Protein AF-A0A0F9E7L8-F1 (afdb_monomer_lite)

Organism: NCBI:txid412755

Radius of gyration: 13.51 Å; chains: 1; bounding box: 32×36×34 Å

Structure (mmCIF, N/CA/C/O backbone):
data_AF-A0A0F9E7L8-F1
#
_entry.id   AF-A0A0F9E7L8-F1
#
loop_
_atom_site.group_PDB
_atom_site.id
_atom_site.type_symbol
_atom_site.label_atom_id
_atom_site.label_alt_id
_atom_site.label_comp_id
_atom_site.label_asym_id
_atom_site.label_entity_id
_atom_site.label_seq_id
_atom_site.pdbx_PDB_ins_code
_atom_site.Cartn_x
_atom_site.Cartn_y
_atom_site.Cartn_z
_atom_site.occupancy
_atom_site.B_iso_or_equiv
_atom_site.auth_seq_id
_atom_site.auth_comp_id
_atom_site.auth_asym_id
_atom_site.auth_ato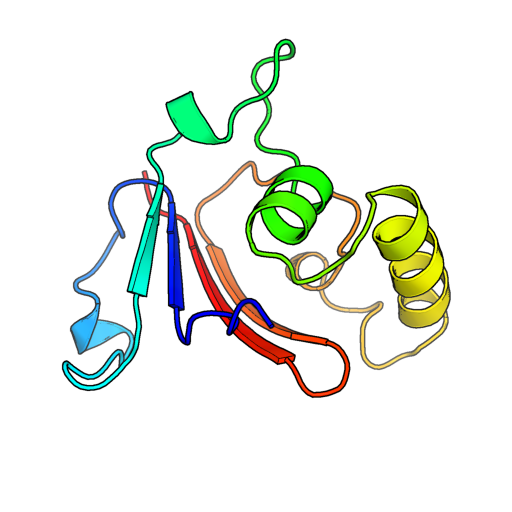m_id
_atom_site.pdbx_PDB_model_num
ATOM 1 N N . MET A 1 1 ? -16.690 -11.509 -5.354 1.00 50.12 1 MET A N 1
ATOM 2 C CA . MET A 1 1 ? -15.948 -10.697 -4.361 1.00 50.12 1 MET A CA 1
ATOM 3 C C . MET A 1 1 ? -14.517 -10.601 -4.872 1.00 50.12 1 MET A C 1
ATOM 5 O O . MET A 1 1 ? -13.983 -11.652 -5.191 1.00 50.12 1 MET A O 1
ATOM 9 N N . LYS A 1 2 ? -13.930 -9.409 -5.064 1.00 63.84 2 LYS A N 1
ATOM 10 C CA . LYS A 1 2 ? -12.524 -9.325 -5.507 1.00 63.84 2 LYS A CA 1
ATOM 11 C C . LYS A 1 2 ? -11.630 -9.856 -4.381 1.00 63.84 2 LYS A C 1
ATOM 13 O O . LYS A 1 2 ? -11.707 -9.351 -3.261 1.00 63.84 2 LYS A O 1
ATOM 18 N N . THR A 1 3 ? -10.855 -10.896 -4.664 1.00 83.19 3 THR A N 1
ATOM 19 C CA . THR A 1 3 ? -9.848 -11.423 -3.738 1.00 83.19 3 THR A CA 1
ATOM 20 C C . THR A 1 3 ? -8.661 -10.467 -3.744 1.00 83.19 3 THR A C 1
ATOM 22 O O . THR A 1 3 ? -8.204 -10.069 -4.812 1.00 83.19 3 THR A O 1
ATOM 25 N N . VAL A 1 4 ? -8.210 -10.047 -2.562 1.00 91.00 4 VAL A N 1
ATOM 26 C CA . VAL A 1 4 ? -7.003 -9.218 -2.430 1.00 91.00 4 VAL A CA 1
ATOM 27 C C . VAL A 1 4 ? -5.793 -10.121 -2.679 1.00 91.00 4 VAL A C 1
ATOM 29 O O . VAL A 1 4 ? -5.781 -11.215 -2.110 1.00 91.00 4 VAL A O 1
ATOM 32 N N . PRO A 1 5 ? -4.823 -9.711 -3.516 1.00 94.44 5 PRO A N 1
ATOM 33 C CA . PRO A 1 5 ? -3.647 -10.528 -3.796 1.00 94.44 5 PRO A CA 1
ATOM 34 C C . PRO A 1 5 ? -2.774 -10.707 -2.552 1.00 94.44 5 PRO A C 1
ATOM 36 O O . PRO A 1 5 ? -2.860 -9.913 -1.616 1.00 94.44 5 PRO A O 1
ATOM 39 N N . ASN A 1 6 ? -1.906 -11.715 -2.560 1.00 97.00 6 ASN A N 1
ATOM 40 C CA . ASN A 1 6 ? -0.893 -11.908 -1.522 1.00 97.00 6 ASN A CA 1
ATOM 41 C C . ASN A 1 6 ? 0.142 -10.778 -1.552 1.00 97.00 6 ASN A C 1
ATOM 43 O O . ASN A 1 6 ? 0.524 -10.265 -0.501 1.00 97.00 6 ASN A O 1
ATOM 47 N N . ASN A 1 7 ? 0.542 -10.358 -2.754 1.00 97.69 7 ASN A N 1
ATOM 48 C CA . ASN A 1 7 ? 1.571 -9.350 -2.968 1.00 97.69 7 ASN A CA 1
ATOM 49 C C . ASN A 1 7 ? 1.110 -8.302 -3.983 1.00 97.69 7 ASN A C 1
ATOM 51 O O . ASN A 1 7 ? 0.534 -8.612 -5.029 1.00 97.69 7 ASN A O 1
ATOM 55 N N . VAL A 1 8 ? 1.399 -7.045 -3.676 1.00 97.38 8 VAL A N 1
ATOM 56 C CA . VAL A 1 8 ? 1.204 -5.896 -4.555 1.00 97.38 8 VAL A CA 1
ATOM 57 C C . VAL A 1 8 ? 2.573 -5.306 -4.826 1.00 97.38 8 VAL A C 1
ATOM 59 O O . VAL A 1 8 ? 3.242 -4.878 -3.889 1.00 97.38 8 VAL A O 1
ATOM 62 N N . VAL A 1 9 ? 2.975 -5.280 -6.091 1.00 97.50 9 VAL A N 1
ATOM 63 C CA . VAL A 1 9 ? 4.274 -4.763 -6.524 1.00 97.50 9 VAL A CA 1
ATOM 64 C C . VAL A 1 9 ? 4.064 -3.491 -7.338 1.00 97.50 9 VAL A C 1
ATOM 66 O O . VAL A 1 9 ? 3.245 -3.487 -8.255 1.00 97.50 9 VAL A O 1
ATOM 69 N N . ILE A 1 10 ? 4.790 -2.426 -7.006 1.00 97.12 10 ILE A N 1
ATOM 70 C CA . ILE A 1 10 ? 4.819 -1.172 -7.767 1.00 97.12 10 ILE A CA 1
ATOM 71 C C . ILE A 1 10 ? 6.251 -0.928 -8.237 1.00 97.12 10 ILE A C 1
ATOM 73 O O . ILE A 1 10 ? 7.161 -0.942 -7.407 1.00 97.12 10 ILE A O 1
ATOM 77 N N . GLY A 1 11 ? 6.429 -0.695 -9.536 1.00 95.81 11 GLY A N 1
ATOM 78 C CA . GLY A 1 11 ? 7.750 -0.497 -10.137 1.00 95.81 11 GLY A CA 1
ATOM 79 C C . GLY A 1 11 ? 8.604 -1.765 -10.133 1.00 95.81 11 GLY A C 1
ATOM 80 O O . GLY A 1 11 ? 8.080 -2.885 -10.067 1.00 95.81 11 GLY A O 1
ATOM 81 N N . GLU A 1 12 ? 9.920 -1.580 -10.199 1.00 95.19 12 GLU A N 1
ATOM 82 C CA . GLU A 1 12 ? 10.910 -2.656 -10.221 1.00 95.19 12 GLU A CA 1
ATOM 83 C C . GLU A 1 12 ? 11.518 -2.877 -8.828 1.00 95.19 12 GLU A C 1
ATOM 85 O O . GLU A 1 12 ? 12.254 -2.023 -8.324 1.00 95.19 12 GLU A O 1
ATOM 90 N N . PRO A 1 13 ? 11.228 -4.011 -8.159 1.00 94.38 13 PRO A N 1
ATOM 91 C CA . PRO A 1 13 ? 11.793 -4.312 -6.850 1.00 94.38 13 PRO A CA 1
ATOM 92 C C . PRO A 1 13 ? 13.325 -4.269 -6.849 1.00 94.38 13 PRO A C 1
ATOM 94 O O . PRO A 1 13 ? 13.975 -4.816 -7.736 1.00 94.38 13 P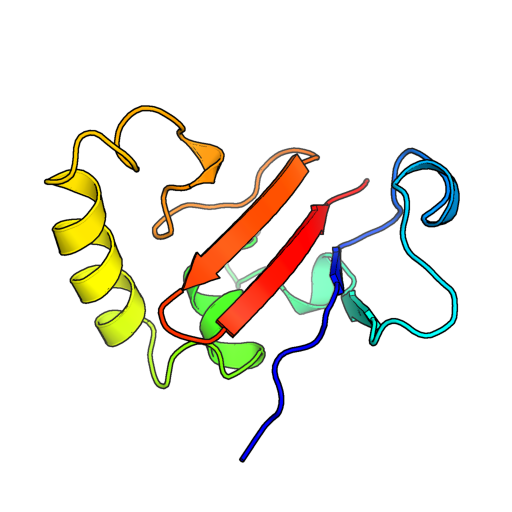RO A O 1
ATOM 97 N N . LEU A 1 14 ? 13.903 -3.713 -5.783 1.00 92.50 14 LEU A N 1
ATOM 98 C CA . LEU A 1 14 ? 15.361 -3.607 -5.609 1.00 92.50 14 LEU A CA 1
ATOM 99 C C . LEU A 1 14 ? 16.080 -4.967 -5.518 1.00 92.50 14 LEU A C 1
ATOM 101 O O . LEU A 1 14 ? 17.298 -5.047 -5.666 1.00 92.50 14 LEU A O 1
ATOM 105 N N . VAL A 1 15 ? 15.336 -6.033 -5.223 1.00 93.88 15 VAL A N 1
ATOM 106 C CA . VAL A 1 15 ? 15.808 -7.419 -5.129 1.00 93.88 15 VAL A CA 1
ATOM 107 C C . VAL A 1 15 ? 14.766 -8.351 -5.747 1.00 93.88 15 VAL A C 1
ATOM 109 O O . VAL A 1 15 ? 13.611 -7.964 -5.926 1.00 93.88 15 VAL A O 1
ATOM 112 N N . SER A 1 16 ? 15.138 -9.598 -6.047 1.00 95.06 16 SER A N 1
ATOM 113 C CA . SER A 1 16 ? 14.167 -10.575 -6.549 1.00 95.06 16 SER A CA 1
ATOM 114 C C . SER A 1 16 ? 13.039 -10.814 -5.537 1.00 95.06 16 SER A C 1
ATOM 116 O O . SER A 1 16 ? 13.239 -10.764 -4.323 1.00 95.06 16 SER A O 1
ATOM 118 N N . LEU A 1 17 ? 11.837 -11.110 -6.038 1.00 95.00 17 LEU A N 1
ATOM 119 C CA . LEU A 1 17 ? 10.693 -11.427 -5.180 1.00 95.00 17 LEU A CA 1
ATOM 120 C C . LEU A 1 17 ? 10.951 -12.678 -4.323 1.00 95.00 17 LEU A C 1
ATOM 122 O O . LEU A 1 17 ? 10.591 -12.698 -3.150 1.00 95.00 17 LEU A O 1
ATOM 126 N N . GLU A 1 18 ? 11.659 -13.669 -4.866 1.00 95.44 18 GLU A N 1
ATOM 127 C CA . GLU A 1 18 ? 12.102 -14.855 -4.122 1.00 95.44 18 GLU A CA 1
ATOM 128 C C . GLU A 1 18 ? 12.995 -14.483 -2.926 1.00 95.44 18 GLU A C 1
ATOM 130 O O . GLU A 1 18 ? 12.812 -15.007 -1.830 1.00 95.44 18 GLU A O 1
ATOM 135 N N . ALA A 1 19 ? 13.909 -13.516 -3.088 1.00 95.00 19 ALA A N 1
ATOM 136 C CA . ALA A 1 19 ? 14.750 -13.033 -1.990 1.00 95.00 19 ALA A CA 1
ATOM 137 C C . ALA A 1 19 ? 13.947 -12.295 -0.901 1.00 95.00 19 ALA A C 1
ATOM 139 O O . ALA A 1 19 ? 14.384 -12.233 0.248 1.00 95.00 19 ALA A O 1
ATOM 140 N N . LEU A 1 20 ? 12.767 -11.766 -1.242 1.00 93.12 20 LEU A N 1
ATOM 141 C CA . LEU A 1 20 ? 11.796 -11.216 -0.287 1.00 93.12 20 LEU A CA 1
ATOM 142 C C . LEU A 1 20 ? 10.903 -12.296 0.346 1.00 93.12 20 LEU A C 1
ATOM 144 O O . LEU A 1 20 ? 10.058 -11.971 1.179 1.00 93.12 20 LEU A O 1
ATOM 148 N N . GLY A 1 21 ? 11.088 -13.566 -0.026 1.00 94.25 21 GLY A N 1
ATOM 149 C CA . GLY A 1 21 ? 10.298 -14.696 0.455 1.00 94.25 21 GLY A CA 1
ATOM 150 C C . GLY A 1 21 ? 8.947 -14.857 -0.241 1.00 94.25 21 GLY A C 1
ATOM 151 O O . GLY A 1 21 ? 8.080 -15.535 0.300 1.00 94.25 21 GLY A O 1
ATOM 152 N N . VAL A 1 22 ? 8.748 -14.232 -1.405 1.00 95.19 22 VAL A N 1
ATOM 153 C CA . VAL A 1 22 ? 7.539 -14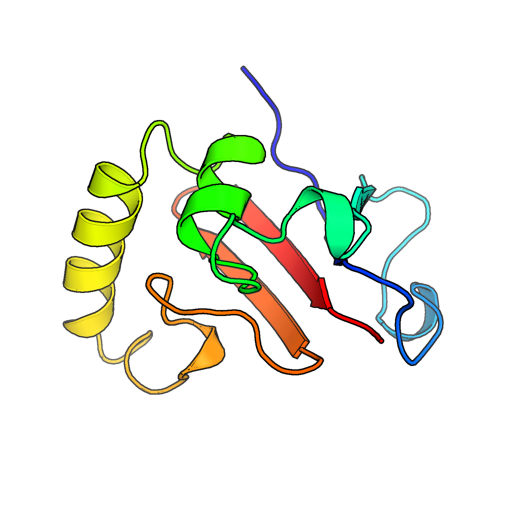.421 -2.217 1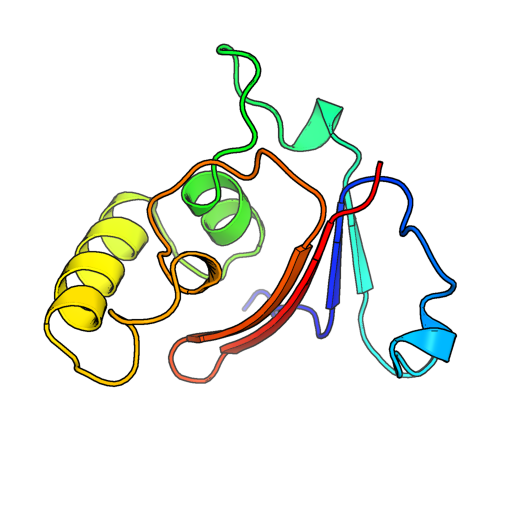.00 95.19 22 VAL A CA 1
ATOM 154 C C . VAL A 1 22 ? 7.641 -15.750 -2.955 1.00 95.19 22 VAL A C 1
ATOM 156 O O . VAL A 1 22 ? 8.564 -15.960 -3.743 1.00 95.19 22 VAL A O 1
ATOM 159 N N . GLU A 1 23 ? 6.677 -16.634 -2.719 1.00 94.88 23 GLU A N 1
ATOM 160 C CA . GLU A 1 23 ? 6.624 -17.943 -3.370 1.00 94.88 23 GLU A CA 1
ATOM 161 C C . GLU A 1 23 ? 5.900 -17.875 -4.721 1.00 94.88 23 GLU A C 1
ATOM 163 O O . GLU A 1 23 ? 4.996 -17.065 -4.927 1.00 94.88 23 GLU A O 1
ATOM 168 N N . GLU A 1 24 ? 6.221 -18.795 -5.634 1.00 91.12 24 GLU A N 1
ATOM 169 C CA . GLU A 1 24 ? 5.557 -18.893 -6.946 1.00 91.12 24 GLU A CA 1
ATOM 170 C C . GLU A 1 24 ? 4.046 -19.159 -6.849 1.00 91.12 24 GLU A C 1
ATOM 172 O O . GLU A 1 24 ? 3.291 -18.848 -7.771 1.00 91.12 24 GLU A O 1
ATOM 177 N N . SER A 1 25 ? 3.595 -19.739 -5.732 1.00 94.88 25 SER A N 1
ATOM 178 C CA . SER A 1 25 ? 2.181 -20.026 -5.476 1.00 94.88 25 SER A CA 1
ATOM 179 C C . SER A 1 25 ? 1.372 -18.783 -5.079 1.00 94.88 25 SER A C 1
ATOM 181 O O . SER A 1 25 ? 0.136 -18.813 -5.099 1.00 94.88 25 SER A O 1
ATOM 183 N N . GLU A 1 26 ? 2.042 -17.686 -4.716 1.00 95.50 26 GLU A N 1
ATOM 184 C CA . GLU A 1 26 ? 1.395 -16.482 -4.222 1.00 95.50 26 GLU A CA 1
ATOM 185 C C . GLU A 1 26 ? 0.829 -15.624 -5.355 1.00 95.50 26 GLU A C 1
ATOM 187 O O . GLU A 1 26 ? 1.444 -15.395 -6.395 1.00 95.50 26 GLU A O 1
ATOM 192 N N . THR A 1 27 ? -0.365 -15.076 -5.134 1.00 96.12 27 THR A N 1
ATOM 193 C CA . THR A 1 27 ? -0.975 -14.164 -6.104 1.00 96.12 27 THR A CA 1
ATOM 194 C C . THR A 1 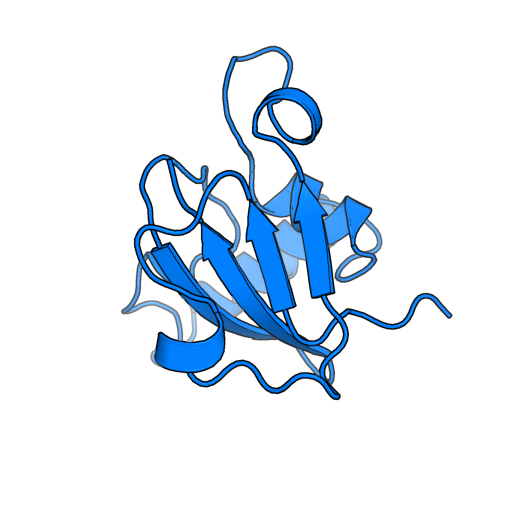27 ? -0.295 -12.797 -6.062 1.00 96.12 27 THR A C 1
ATOM 196 O O . THR A 1 27 ? -0.244 -12.145 -5.016 1.00 96.12 27 THR A O 1
ATOM 199 N N . ILE A 1 28 ? 0.200 -12.345 -7.215 1.00 96.31 28 ILE A N 1
ATOM 200 C CA . ILE A 1 28 ? 0.899 -11.066 -7.367 1.00 96.31 28 ILE A CA 1
ATOM 201 C C . ILE A 1 28 ? 0.109 -10.176 -8.324 1.00 96.31 28 ILE A C 1
ATOM 203 O O . ILE A 1 28 ? -0.256 -10.595 -9.421 1.00 96.31 28 ILE A O 1
ATOM 207 N N . VAL A 1 29 ? -0.116 -8.926 -7.926 1.00 96.31 29 VAL A N 1
ATOM 208 C CA . VAL A 1 29 ? -0.555 -7.861 -8.836 1.00 96.31 29 VAL A CA 1
ATOM 209 C C . VAL A 1 29 ? 0.580 -6.859 -8.982 1.00 96.31 29 VAL A C 1
ATOM 211 O O . VAL A 1 29 ? 1.173 -6.452 -7.984 1.00 96.31 29 VAL A O 1
ATOM 214 N N . ARG A 1 30 ? 0.875 -6.473 -10.225 1.00 96.62 30 ARG A N 1
ATOM 215 C CA . ARG A 1 30 ? 1.912 -5.497 -10.566 1.00 96.62 30 ARG A CA 1
ATOM 216 C C . ARG A 1 30 ? 1.276 -4.218 -11.091 1.00 96.62 30 ARG A C 1
ATOM 218 O O . ARG A 1 30 ? 0.292 -4.295 -11.821 1.00 96.62 30 ARG A O 1
ATOM 225 N N . PHE A 1 31 ? 1.866 -3.091 -10.723 1.00 95.94 31 PHE A N 1
ATOM 226 C CA . PHE A 1 31 ? 1.560 -1.775 -11.262 1.00 95.94 31 PHE A CA 1
ATOM 227 C C . PHE A 1 31 ? 2.855 -1.075 -11.669 1.00 95.94 31 PHE A C 1
ATOM 229 O O . PHE A 1 31 ? 3.857 -1.161 -10.956 1.00 95.94 31 PHE A O 1
ATOM 236 N N . SER A 1 32 ? 2.835 -0.340 -12.775 1.00 95.19 32 SER A N 1
ATOM 237 C CA . SER A 1 32 ? 3.827 0.707 -13.014 1.00 95.19 32 SER A CA 1
ATOM 238 C C . SER A 1 32 ? 3.508 1.934 -12.155 1.00 95.19 32 SER A C 1
ATOM 240 O O . SER A 1 32 ? 2.373 2.111 -11.704 1.00 95.19 32 SER A O 1
ATOM 242 N N . PHE A 1 33 ? 4.490 2.813 -11.940 1.00 94.00 33 PHE A N 1
ATOM 243 C CA . PHE A 1 33 ? 4.233 4.095 -11.280 1.00 94.00 33 PHE A CA 1
ATOM 244 C C . PHE A 1 33 ? 3.204 4.934 -12.048 1.00 94.00 33 PHE A C 1
ATOM 246 O O . PHE A 1 33 ? 2.333 5.530 -11.417 1.00 94.00 33 PHE A O 1
ATOM 253 N N . ASP A 1 34 ? 3.225 4.916 -13.381 1.00 92.88 34 ASP A N 1
ATOM 254 C CA . ASP A 1 34 ? 2.276 5.662 -14.217 1.00 92.88 34 ASP A CA 1
ATOM 255 C C . ASP A 1 34 ? 0.818 5.226 -13.993 1.00 92.88 34 ASP A C 1
ATOM 257 O O . ASP A 1 34 ? -0.087 6.057 -14.016 1.00 92.88 34 ASP A O 1
ATOM 261 N N . GLU A 1 35 ? 0.569 3.939 -13.721 1.00 92.81 35 GLU A N 1
ATOM 262 C CA . GLU A 1 35 ? -0.785 3.410 -13.495 1.00 92.81 35 GLU A CA 1
ATOM 263 C C . GLU A 1 35 ? -1.407 3.859 -12.165 1.00 92.81 35 GLU A C 1
ATOM 265 O O . GLU A 1 35 ? -2.634 3.877 -12.020 1.00 92.81 35 GLU A O 1
ATOM 270 N N . VAL A 1 36 ? -0.577 4.173 -11.168 1.00 93.62 36 VAL A N 1
ATOM 271 C CA . VAL A 1 36 ? -1.023 4.459 -9.791 1.00 93.62 36 VAL A CA 1
ATOM 272 C C . VAL A 1 36 ? -0.749 5.892 -9.348 1.00 93.62 36 VAL A C 1
ATOM 274 O O . VAL A 1 36 ? -1.216 6.310 -8.282 1.00 93.62 36 VAL A O 1
ATOM 277 N N . THR A 1 37 ? -0.022 6.649 -10.162 1.00 93.81 37 THR A N 1
ATOM 278 C CA . THR A 1 37 ? 0.237 8.069 -9.958 1.00 93.81 37 THR A CA 1
ATOM 279 C C . THR A 1 37 ? -1.013 8.878 -10.290 1.00 93.81 37 THR A C 1
ATOM 281 O O . THR A 1 37 ? -1.656 8.685 -11.317 1.00 93.81 37 THR A O 1
ATOM 284 N N . ASN A 1 38 ? -1.404 9.773 -9.386 1.00 88.50 38 ASN A N 1
ATOM 285 C CA . ASN A 1 38 ? -2.520 10.688 -9.610 1.00 88.50 38 ASN A CA 1
ATOM 286 C C . ASN A 1 38 ? -2.093 11.913 -10.442 1.00 88.50 38 ASN A C 1
ATOM 288 O O . ASN A 1 38 ? -0.907 12.143 -10.661 1.00 88.50 38 ASN A O 1
ATOM 292 N N . ASP A 1 39 ? -3.052 12.766 -10.813 1.00 87.75 39 ASP A N 1
ATOM 293 C CA . ASP A 1 39 ? -2.802 13.998 -11.588 1.00 87.75 39 ASP A CA 1
ATOM 294 C C . ASP A 1 39 ? -1.809 14.977 -10.926 1.00 87.75 39 ASP A C 1
ATOM 296 O O . ASP A 1 39 ? -1.326 15.911 -11.560 1.00 87.75 39 ASP A O 1
ATOM 300 N N . GLN A 1 40 ? -1.511 14.791 -9.637 1.00 86.62 40 GLN A N 1
ATOM 301 C CA . GLN A 1 40 ? -0.553 15.595 -8.877 1.00 86.62 40 GLN A CA 1
ATOM 302 C C . GLN A 1 40 ? 0.853 14.975 -8.854 1.00 86.62 40 GLN A C 1
ATOM 304 O O . GLN A 1 40 ? 1.706 15.463 -8.115 1.00 86.62 40 GLN A O 1
ATOM 309 N N . GLY A 1 41 ? 1.095 13.894 -9.600 1.00 89.69 41 GLY A N 1
ATOM 310 C CA . GLY A 1 41 ? 2.388 13.214 -9.641 1.00 89.69 41 GLY A CA 1
ATOM 311 C C . GLY A 1 41 ? 2.682 12.354 -8.408 1.00 89.69 41 GLY A C 1
ATOM 312 O O . GLY A 1 41 ? 3.836 12.025 -8.167 1.00 89.69 41 GLY A O 1
ATOM 313 N N . ASN A 1 42 ? 1.667 12.000 -7.608 1.00 93.19 42 ASN A N 1
ATOM 314 C CA . ASN A 1 42 ? 1.850 11.229 -6.377 1.00 93.19 42 ASN A CA 1
ATOM 315 C C . ASN A 1 42 ? 1.149 9.869 -6.425 1.00 93.19 42 ASN A C 1
ATOM 317 O O . ASN A 1 42 ? -0.010 9.765 -6.838 1.00 93.19 42 ASN A O 1
ATOM 321 N N . VAL A 1 43 ? 1.790 8.844 -5.859 1.00 95.12 43 VAL A N 1
ATOM 322 C CA . VAL A 1 43 ? 1.145 7.554 -5.590 1.00 95.12 43 VAL A CA 1
ATOM 323 C C . VAL A 1 43 ? 0.424 7.618 -4.248 1.00 95.12 43 VAL A C 1
ATOM 325 O O . VAL A 1 43 ? 1.013 7.442 -3.181 1.00 95.12 43 VAL A O 1
ATOM 328 N N . PHE A 1 44 ? -0.879 7.888 -4.281 1.00 96.25 44 PHE A N 1
ATOM 329 C CA . PHE A 1 44 ? -1.678 8.006 -3.063 1.00 96.25 44 PHE A CA 1
ATOM 330 C C . PHE A 1 44 ? -2.221 6.641 -2.610 1.00 96.25 44 PHE A C 1
ATOM 332 O O . PHE A 1 44 ? -3.111 6.071 -3.248 1.00 96.25 44 PHE A O 1
ATOM 339 N N . LEU A 1 45 ? -1.741 6.131 -1.468 1.00 96.75 45 LEU A N 1
ATOM 340 C CA . LEU A 1 45 ? -2.052 4.779 -0.981 1.00 96.75 45 LEU A CA 1
ATOM 341 C C . LEU A 1 45 ? -3.569 4.488 -0.883 1.00 96.75 45 LEU A C 1
ATOM 343 O O . LEU A 1 45 ? -3.997 3.423 -1.331 1.00 96.75 45 LEU A O 1
ATOM 347 N N . PRO A 1 46 ? -4.440 5.395 -0.391 1.00 96.75 46 PRO A N 1
ATOM 348 C CA . PRO A 1 46 ? -5.885 5.163 -0.388 1.00 96.75 46 PRO A CA 1
ATOM 349 C C . PRO A 1 46 ? -6.505 4.886 -1.760 1.00 96.75 46 PRO A C 1
ATOM 351 O O . PRO A 1 46 ? -7.475 4.126 -1.828 1.00 96.75 46 PRO A O 1
ATOM 354 N N . HIS A 1 47 ? -5.983 5.478 -2.841 1.00 94.94 47 HIS A N 1
ATOM 355 C CA . HIS A 1 47 ? -6.452 5.175 -4.195 1.00 94.94 47 HIS A CA 1
ATOM 356 C C . HIS A 1 47 ? -6.066 3.757 -4.594 1.00 94.94 47 HIS A C 1
ATOM 358 O O . HIS A 1 47 ? -6.944 2.996 -4.995 1.00 94.94 47 HIS A O 1
ATOM 364 N N . LEU A 1 48 ? -4.812 3.363 -4.374 1.00 95.00 48 LEU A N 1
ATOM 365 C CA . LEU A 1 48 ? -4.352 1.998 -4.623 1.00 95.00 48 LEU A CA 1
ATOM 366 C C . LEU A 1 48 ? -5.189 0.964 -3.851 1.00 95.00 48 LEU A C 1
ATOM 368 O O . LEU A 1 48 ? -5.700 0.007 -4.431 1.00 95.00 48 LEU A O 1
ATOM 372 N N . LEU A 1 49 ? -5.411 1.184 -2.551 1.00 95.44 49 LEU A N 1
ATOM 373 C CA . LEU A 1 49 ? -6.198 0.276 -1.710 1.00 95.44 49 LEU A CA 1
ATOM 374 C C . LEU A 1 49 ? -7.663 0.173 -2.163 1.00 95.44 49 LEU A C 1
ATOM 376 O O . LEU A 1 49 ? -8.268 -0.898 -2.068 1.00 95.44 49 LEU A O 1
ATOM 380 N N . LYS A 1 50 ? -8.244 1.259 -2.683 1.00 94.50 50 LYS A N 1
ATOM 381 C CA . LYS A 1 50 ? -9.567 1.227 -3.320 1.00 94.50 50 LYS A CA 1
ATOM 382 C C . LYS A 1 50 ? -9.533 0.403 -4.613 1.00 94.50 50 LYS A C 1
ATOM 384 O O . LYS A 1 50 ? -10.386 -0.462 -4.798 1.00 94.50 50 LYS A O 1
ATOM 389 N N . THR A 1 51 ? -8.551 0.636 -5.484 1.00 91.75 51 THR A N 1
ATOM 390 C CA . THR A 1 51 ? -8.382 -0.068 -6.769 1.00 91.75 51 THR A CA 1
ATOM 391 C C . THR A 1 51 ? -8.241 -1.582 -6.579 1.00 91.75 51 THR A C 1
ATOM 393 O O . THR A 1 51 ? -8.895 -2.363 -7.274 1.00 91.75 51 THR A O 1
ATOM 396 N N . LEU A 1 52 ? -7.489 -1.996 -5.556 1.00 92.19 52 LEU A N 1
ATOM 397 C CA . LEU A 1 52 ? -7.318 -3.390 -5.132 1.00 92.19 52 LEU A CA 1
ATOM 398 C C . LEU A 1 52 ? -8.574 -4.015 -4.495 1.00 92.19 52 LEU A C 1
ATOM 400 O O . LEU A 1 52 ? -8.603 -5.213 -4.219 1.00 92.19 52 LEU A O 1
ATOM 404 N N . GLY A 1 53 ? -9.615 -3.226 -4.209 1.00 92.38 53 GLY A N 1
ATOM 405 C CA . GLY A 1 53 ? -10.807 -3.693 -3.495 1.00 92.38 53 GLY A CA 1
ATOM 406 C C . GLY A 1 53 ? -10.575 -3.939 -1.998 1.00 92.38 53 GLY A C 1
ATOM 407 O O . GLY A 1 53 ? -11.372 -4.614 -1.333 1.00 92.38 53 GLY A O 1
ATOM 408 N N . VAL A 1 54 ? -9.497 -3.393 -1.423 1.00 95.00 54 VAL A N 1
ATOM 409 C CA . VAL A 1 54 ? -9.266 -3.419 0.029 1.00 95.00 54 VAL A CA 1
ATOM 410 C C . VAL A 1 54 ? -10.307 -2.556 0.742 1.00 95.00 54 VAL A C 1
ATOM 412 O O . VAL A 1 54 ? -10.842 -2.984 1.766 1.00 95.00 54 VAL A O 1
ATOM 415 N N . PHE A 1 55 ? -10.672 -1.419 0.152 1.00 95.56 55 PHE A N 1
ATOM 416 C CA . PHE A 1 55 ? -11.762 -0.555 0.605 1.00 95.56 55 PHE A CA 1
ATOM 417 C C . PHE A 1 55 ? -12.735 -0.255 -0.535 1.00 95.56 55 PHE A C 1
ATOM 419 O O . PHE A 1 55 ? -12.342 -0.227 -1.698 1.00 95.56 55 PHE A O 1
ATOM 426 N N . ASN A 1 56 ? -13.996 0.021 -0.204 1.00 93.94 56 ASN A N 1
ATOM 427 C CA . ASN A 1 56 ? -14.995 0.440 -1.190 1.00 93.94 56 ASN A CA 1
ATOM 428 C C . ASN A 1 56 ? -14.809 1.911 -1.595 1.00 93.94 56 ASN A C 1
ATOM 430 O O . ASN A 1 56 ? -15.199 2.325 -2.686 1.00 93.94 56 ASN A O 1
ATOM 434 N N . SER A 1 57 ? -14.213 2.723 -0.716 1.00 96.12 57 SER A N 1
ATOM 435 C CA . SER A 1 57 ? -13.921 4.135 -0.972 1.00 96.12 57 SER A CA 1
ATOM 436 C C . SER A 1 57 ? -12.700 4.627 -0.194 1.00 96.12 57 SER A C 1
ATOM 438 O O . SER A 1 57 ? -12.288 4.035 0.804 1.00 96.12 57 SER A O 1
ATOM 440 N N . THR A 1 58 ? -12.153 5.770 -0.606 1.00 96.50 58 THR A N 1
ATOM 441 C CA . THR A 1 58 ? -11.107 6.476 0.148 1.00 96.50 58 THR A CA 1
ATOM 442 C C . THR A 1 58 ? -11.613 6.980 1.498 1.00 96.50 58 THR A C 1
ATOM 444 O O . THR A 1 58 ? -10.876 6.931 2.476 1.00 96.50 58 THR A O 1
ATOM 447 N N . ASN A 1 59 ? -12.880 7.389 1.599 1.00 97.25 59 ASN A N 1
ATOM 448 C CA . ASN A 1 59 ? -13.487 7.804 2.869 1.00 97.25 59 ASN A CA 1
ATOM 449 C C . ASN A 1 59 ? -13.504 6.663 3.895 1.00 97.25 59 ASN A C 1
ATOM 451 O O . ASN A 1 59 ? -13.238 6.881 5.077 1.00 97.25 59 ASN A O 1
ATOM 455 N N . GLU A 1 60 ? -13.761 5.433 3.444 1.00 96.44 60 GLU A N 1
ATOM 456 C CA . GLU A 1 60 ? -13.654 4.249 4.297 1.00 96.44 60 GLU A CA 1
ATOM 457 C C . GLU A 1 60 ? -12.213 4.047 4.791 1.00 96.44 60 GLU A C 1
ATOM 459 O O . GLU A 1 60 ? -12.003 3.844 5.988 1.00 96.44 60 GLU A O 1
ATOM 464 N N . CYS A 1 61 ? -11.225 4.186 3.898 1.00 97.06 61 CYS A N 1
ATOM 465 C CA . CYS A 1 61 ? -9.804 4.136 4.251 1.00 97.06 61 CYS A CA 1
ATOM 466 C C . CYS A 1 61 ? -9.442 5.190 5.313 1.00 97.06 61 CYS A C 1
ATOM 468 O O . CYS A 1 61 ? -8.839 4.847 6.331 1.00 97.06 61 CYS A O 1
ATOM 470 N N . ARG A 1 62 ? -9.877 6.450 5.136 1.00 97.50 62 ARG A N 1
ATOM 471 C CA . ARG A 1 62 ? -9.655 7.543 6.102 1.00 97.50 62 ARG A CA 1
ATOM 472 C C . ARG A 1 62 ? -10.185 7.184 7.486 1.00 97.50 62 ARG A C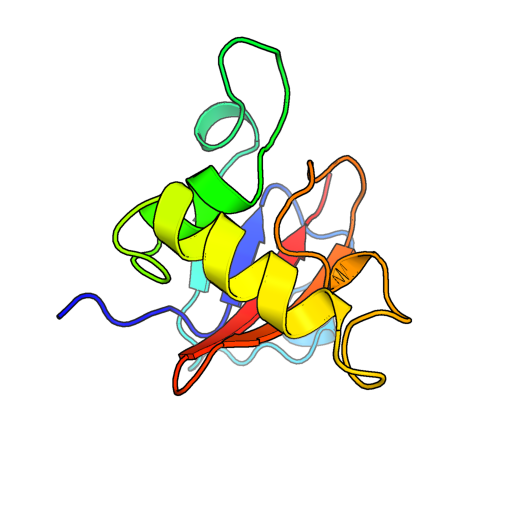 1
ATOM 474 O O . ARG A 1 62 ? -9.434 7.228 8.457 1.00 97.50 62 ARG A O 1
ATOM 481 N N . ARG A 1 63 ? -11.453 6.766 7.568 1.00 96.56 63 ARG A N 1
ATOM 482 C CA . ARG A 1 63 ? -12.104 6.403 8.836 1.00 96.56 63 ARG A CA 1
ATOM 483 C C . ARG A 1 63 ? -11.354 5.278 9.553 1.00 96.56 63 ARG A C 1
ATOM 485 O O . ARG A 1 63 ? -11.161 5.332 10.766 1.00 96.56 63 ARG A O 1
ATOM 492 N N . ILE A 1 64 ? -10.929 4.249 8.818 1.00 95.69 64 ILE A N 1
ATOM 493 C CA . ILE A 1 64 ? -10.149 3.141 9.387 1.00 95.69 64 ILE A CA 1
ATOM 494 C C . ILE A 1 64 ? -8.758 3.611 9.825 1.00 95.69 64 ILE A C 1
ATOM 496 O O . ILE A 1 64 ? -8.283 3.186 10.878 1.00 95.69 64 ILE A O 1
ATOM 500 N N . ASN A 1 65 ? -8.114 4.504 9.071 1.00 96.31 65 ASN A N 1
ATOM 501 C CA . ASN A 1 65 ? -6.829 5.075 9.460 1.00 96.31 65 ASN A CA 1
ATOM 502 C C . ASN A 1 65 ? -6.926 5.853 10.776 1.00 96.31 65 ASN A C 1
ATOM 504 O O . ASN A 1 65 ? -6.148 5.606 11.688 1.00 96.31 65 ASN A O 1
ATOM 508 N N . GLU A 1 66 ? -7.919 6.730 10.922 1.00 95.12 66 GLU A N 1
ATOM 509 C CA . GLU A 1 66 ? -8.148 7.495 12.157 1.00 95.12 66 GLU A CA 1
ATOM 510 C C . GLU A 1 66 ? -8.348 6.584 13.375 1.00 95.12 66 GLU A C 1
ATOM 512 O O . GLU A 1 66 ? -7.849 6.864 14.465 1.00 95.12 66 GLU A O 1
ATOM 517 N N . GLN A 1 67 ? -9.040 5.455 13.195 1.00 92.69 67 GLN A N 1
ATOM 518 C CA . GLN A 1 67 ? -9.175 4.437 14.239 1.00 92.69 67 GLN A CA 1
ATOM 519 C C . GLN A 1 67 ? -7.830 3.771 14.566 1.00 92.69 67 GLN A C 1
ATOM 521 O O . GLN A 1 67 ? -7.519 3.569 15.739 1.00 92.69 67 GLN A O 1
ATOM 526 N N . ARG A 1 68 ? -7.010 3.462 13.553 1.00 92.50 68 ARG A N 1
ATOM 527 C CA . ARG A 1 68 ? -5.666 2.885 13.734 1.00 92.50 68 ARG A CA 1
ATOM 528 C C . ARG A 1 68 ? -4.714 3.826 14.453 1.00 92.50 68 ARG A C 1
ATOM 530 O O . ARG A 1 68 ? -3.987 3.363 15.323 1.00 92.50 68 ARG A O 1
ATOM 537 N N . GLN A 1 69 ? -4.746 5.121 14.150 1.00 91.94 69 GLN A N 1
ATOM 538 C CA . GLN A 1 69 ? -3.856 6.106 14.774 1.00 91.94 69 GLN A CA 1
ATOM 539 C C . GLN A 1 69 ? -4.107 6.272 16.283 1.00 91.94 69 GLN A C 1
ATOM 541 O O . GLN A 1 69 ? -3.208 6.653 17.029 1.00 91.94 69 GLN A O 1
ATOM 546 N N . LYS A 1 70 ? -5.300 5.905 16.768 1.00 92.69 70 LYS A N 1
ATOM 547 C CA . LYS A 1 70 ? -5.607 5.837 18.209 1.00 92.69 70 LYS A CA 1
ATOM 548 C C . LYS A 1 70 ? -5.036 4.588 18.893 1.00 92.69 70 LYS A C 1
ATOM 550 O O . LYS A 1 70 ? -5.042 4.506 20.116 1.00 92.69 70 LYS A O 1
ATOM 555 N N . SER A 1 71 ? -4.566 3.602 18.128 1.00 89.31 71 SER A N 1
ATOM 556 C CA . SER A 1 71 ? -3.998 2.356 18.641 1.00 89.31 71 SER A CA 1
ATOM 557 C C . SER A 1 71 ? -2.474 2.426 18.691 1.00 89.31 71 SER A C 1
ATOM 559 O O . SER A 1 71 ? -1.817 2.677 17.681 1.00 89.31 71 SER A O 1
ATOM 561 N N . SER A 1 72 ? -1.905 2.070 19.845 1.00 88.12 72 SER A N 1
ATOM 562 C CA . SER A 1 72 ? -0.453 1.963 20.062 1.00 88.12 72 SER A CA 1
ATOM 563 C C . SER A 1 72 ? 0.253 0.952 19.149 1.00 88.12 72 SER A C 1
ATOM 565 O O . SER A 1 72 ? 1.481 0.950 19.066 1.00 88.12 72 SER A O 1
ATOM 567 N N . LYS A 1 73 ? -0.512 0.077 18.482 1.00 85.00 73 LYS A N 1
ATOM 568 C CA . LYS A 1 73 ? -0.001 -0.926 17.546 1.00 85.00 73 LYS A CA 1
ATOM 569 C C . LYS A 1 73 ? 0.350 -0.343 16.177 1.00 85.00 73 LYS A C 1
ATOM 571 O O . LYS A 1 73 ? 1.251 -0.857 15.528 1.00 85.00 73 LYS A O 1
ATOM 576 N N . PHE A 1 74 ? -0.376 0.676 15.723 1.00 85.06 74 PHE A N 1
ATOM 577 C CA . PHE A 1 74 ? -0.272 1.176 14.346 1.00 85.06 74 PHE A CA 1
ATOM 578 C C . PHE A 1 74 ? 0.283 2.596 14.258 1.00 85.06 74 PHE A C 1
ATOM 580 O O . PHE A 1 74 ? 0.747 2.994 13.200 1.00 85.06 74 PHE A O 1
ATOM 587 N N . ASN A 1 75 ? 0.251 3.357 15.351 1.00 84.56 75 ASN A N 1
ATOM 588 C CA . ASN A 1 75 ? 0.669 4.758 15.355 1.00 84.56 75 ASN A CA 1
ATOM 589 C C . ASN A 1 75 ? 2.188 4.975 15.480 1.00 84.56 75 ASN A C 1
ATOM 591 O O . ASN A 1 75 ? 2.637 6.116 15.479 1.00 84.56 75 ASN A O 1
ATOM 595 N N . LYS A 1 76 ? 2.975 3.899 15.613 1.00 87.62 76 LYS A N 1
ATOM 596 C CA . LYS A 1 76 ? 4.438 3.968 15.763 1.00 87.62 76 LYS A CA 1
ATOM 597 C C . LYS A 1 76 ? 5.195 3.842 14.446 1.00 87.62 76 LYS A C 1
ATOM 599 O O . LYS A 1 76 ? 6.298 4.362 14.347 1.00 87.62 76 LYS A O 1
ATOM 604 N N . ASP A 1 77 ? 4.623 3.138 13.472 1.00 87.50 77 ASP A N 1
ATOM 605 C CA . ASP A 1 77 ? 5.246 2.903 12.172 1.00 87.50 77 ASP A CA 1
ATOM 606 C C . ASP A 1 77 ? 4.555 3.765 11.100 1.00 87.50 77 ASP A C 1
ATOM 608 O O . ASP A 1 77 ? 3.384 3.519 10.781 1.00 87.50 77 ASP A O 1
ATOM 612 N N . PRO A 1 78 ? 5.250 4.767 10.528 1.00 86.81 78 PRO A N 1
ATOM 613 C CA . PRO A 1 78 ? 4.715 5.602 9.458 1.00 86.81 78 PRO A CA 1
ATOM 614 C C . PRO A 1 78 ? 4.260 4.812 8.227 1.00 86.81 78 PRO A C 1
ATOM 616 O O . PRO A 1 78 ? 3.303 5.223 7.571 1.00 86.81 78 PRO A O 1
ATOM 619 N N . ASN A 1 79 ? 4.877 3.664 7.926 1.00 88.50 79 ASN A N 1
ATOM 620 C CA . ASN A 1 79 ? 4.495 2.854 6.770 1.00 88.50 79 ASN A CA 1
ATOM 621 C C . ASN A 1 79 ? 3.113 2.209 6.958 1.00 88.50 79 ASN A C 1
ATOM 623 O O . ASN A 1 79 ? 2.402 1.979 5.977 1.00 88.50 79 ASN A O 1
ATOM 627 N N . LEU A 1 80 ? 2.683 1.998 8.210 1.00 90.69 80 LEU A N 1
ATOM 628 C CA . LEU A 1 80 ? 1.353 1.483 8.548 1.00 90.69 80 LEU A CA 1
ATOM 629 C C . LEU A 1 80 ? 0.255 2.557 8.519 1.00 90.69 80 LEU A C 1
ATOM 631 O O . LEU A 1 80 ? -0.933 2.217 8.625 1.00 90.69 80 LEU A O 1
ATOM 635 N N . ASN A 1 81 ? 0.619 3.835 8.356 1.00 94.25 81 ASN A N 1
ATOM 636 C CA . ASN A 1 81 ? -0.338 4.901 8.084 1.00 94.25 81 ASN A CA 1
ATOM 637 C C . ASN A 1 81 ? -0.965 4.665 6.705 1.00 94.25 81 ASN A C 1
ATOM 639 O O . ASN A 1 81 ? -0.280 4.668 5.686 1.00 94.25 81 ASN A O 1
ATOM 643 N N . LEU A 1 82 ? -2.284 4.474 6.676 1.00 96.38 82 LEU A N 1
ATOM 644 C CA . LEU A 1 82 ? -3.016 4.225 5.436 1.00 96.38 82 LEU A CA 1
ATOM 645 C C . LEU A 1 82 ? -3.287 5.513 4.649 1.00 96.38 82 LEU A C 1
ATOM 647 O O . LEU A 1 82 ? -3.665 5.440 3.485 1.00 96.38 82 LEU A O 1
ATOM 651 N N . TRP A 1 83 ? -3.136 6.682 5.276 1.00 96.50 83 TRP A N 1
ATOM 652 C CA . TRP A 1 83 ? -3.439 7.987 4.691 1.00 96.50 83 TRP A CA 1
ATOM 653 C C . TRP A 1 83 ? -2.157 8.755 4.363 1.00 96.50 83 TRP A C 1
ATOM 655 O O . TRP A 1 83 ? -1.817 9.736 5.026 1.00 96.50 83 TRP A O 1
ATOM 665 N N . ARG A 1 84 ? -1.425 8.277 3.355 1.00 95.88 84 ARG A N 1
ATOM 666 C CA . ARG A 1 84 ? -0.151 8.861 2.915 1.00 95.88 84 ARG A CA 1
ATOM 667 C C . ARG A 1 84 ? 0.087 8.666 1.421 1.00 95.88 84 ARG A C 1
ATOM 669 O O . ARG A 1 84 ? -0.586 7.855 0.780 1.00 95.88 84 ARG A O 1
ATOM 676 N N . ASN A 1 85 ? 1.080 9.385 0.912 1.00 96.62 85 ASN A N 1
ATOM 677 C CA . ASN A 1 85 ? 1.709 9.076 -0.364 1.00 96.62 85 ASN A CA 1
ATOM 678 C C . ASN A 1 85 ? 2.784 7.996 -0.166 1.00 96.62 85 ASN A C 1
ATOM 680 O O . ASN A 1 85 ? 3.333 7.838 0.928 1.00 96.62 85 ASN A O 1
ATOM 684 N N . ILE A 1 86 ? 3.039 7.239 -1.225 1.00 95.12 86 ILE A N 1
ATOM 685 C CA . ILE A 1 86 ? 4.198 6.366 -1.362 1.00 95.12 86 ILE A CA 1
ATOM 686 C C . ILE A 1 86 ? 5.236 7.172 -2.145 1.00 95.12 86 ILE A C 1
ATOM 688 O O . ILE A 1 86 ? 5.011 7.495 -3.307 1.00 95.12 86 ILE A O 1
ATOM 692 N N . ASP A 1 87 ? 6.323 7.548 -1.483 1.00 92.50 87 ASP A N 1
ATOM 693 C CA . ASP A 1 87 ? 7.364 8.450 -1.993 1.00 92.50 87 ASP A CA 1
ATOM 694 C C . ASP A 1 87 ? 8.766 7.821 -1.984 1.00 92.50 87 ASP A C 1
ATOM 696 O O . ASP A 1 87 ? 9.747 8.459 -2.361 1.00 92.50 87 ASP A O 1
ATOM 700 N N . ARG A 1 88 ? 8.865 6.568 -1.539 1.00 92.75 88 ARG A N 1
ATOM 701 C CA . ARG A 1 88 ? 10.111 5.817 -1.423 1.00 92.75 88 ARG A CA 1
ATOM 702 C C . ARG A 1 88 ? 9.853 4.318 -1.567 1.00 92.75 88 ARG A C 1
ATOM 704 O O . ARG A 1 88 ? 8.745 3.875 -1.242 1.00 92.75 88 ARG A O 1
ATOM 711 N N . PRO A 1 89 ? 10.875 3.536 -1.952 1.00 94.56 89 PRO A N 1
ATOM 712 C CA . PRO A 1 89 ? 10.814 2.086 -1.877 1.00 94.56 89 PRO A CA 1
ATOM 713 C C . PRO A 1 89 ? 10.430 1.615 -0.472 1.00 94.56 89 PRO A C 1
ATOM 715 O O . PRO A 1 89 ? 10.918 2.131 0.541 1.00 94.56 89 PRO A O 1
ATOM 718 N N . GLU A 1 90 ? 9.541 0.630 -0.398 1.00 94.69 90 GLU A N 1
ATOM 719 C CA . GLU A 1 90 ? 9.089 0.061 0.866 1.00 94.69 90 GLU A CA 1
ATOM 720 C C . GLU A 1 90 ? 8.685 -1.407 0.736 1.00 94.69 90 GLU A C 1
ATOM 722 O O . GLU A 1 90 ? 8.263 -1.875 -0.320 1.00 94.69 90 GLU A O 1
ATOM 727 N N . PHE A 1 91 ? 8.789 -2.121 1.855 1.00 95.62 91 PHE A N 1
ATOM 728 C CA . PHE A 1 91 ? 8.333 -3.494 2.009 1.00 95.62 91 PHE A CA 1
ATOM 729 C C . PHE A 1 91 ? 7.461 -3.573 3.261 1.00 95.62 91 PHE A C 1
ATOM 731 O O . PHE A 1 91 ? 7.963 -3.638 4.385 1.00 95.62 91 PHE A O 1
ATOM 738 N N . THR A 1 92 ? 6.145 -3.494 3.072 1.00 96.06 92 THR A N 1
ATOM 739 C CA . THR A 1 92 ? 5.197 -3.259 4.168 1.00 96.06 92 THR A CA 1
ATOM 740 C C . THR A 1 92 ? 4.100 -4.318 4.175 1.00 96.06 92 THR A C 1
ATOM 742 O O . THR A 1 92 ? 3.356 -4.473 3.207 1.00 96.06 92 THR A O 1
ATOM 745 N N . ASN A 1 93 ? 3.949 -5.029 5.298 1.00 95.94 93 ASN A N 1
ATOM 746 C CA . ASN A 1 93 ? 2.843 -5.965 5.494 1.00 95.94 93 ASN A CA 1
ATOM 747 C C . ASN A 1 93 ? 1.592 -5.235 5.988 1.00 95.94 93 ASN A C 1
ATOM 749 O O . ASN A 1 93 ? 1.577 -4.643 7.072 1.00 95.94 93 ASN A O 1
ATOM 753 N N . PHE A 1 94 ? 0.498 -5.349 5.241 1.00 95.69 94 PHE A N 1
ATOM 754 C CA . PHE A 1 94 ? -0.796 -4.833 5.654 1.00 95.69 94 PHE A CA 1
ATOM 755 C C . PHE A 1 94 ? -1.719 -5.955 6.106 1.00 95.69 94 PHE A C 1
ATOM 757 O O . PHE A 1 94 ? -2.143 -6.797 5.323 1.00 95.69 94 PHE A O 1
ATOM 764 N N . LYS A 1 95 ? -2.149 -5.881 7.369 1.00 93.25 95 LYS A N 1
ATOM 765 C CA . LYS A 1 95 ? -3.291 -6.639 7.897 1.00 93.25 95 LYS A CA 1
ATOM 766 C C . LYS A 1 95 ? -4.468 -5.703 8.144 1.00 93.25 95 LYS A C 1
ATOM 768 O O . LYS A 1 95 ? -4.465 -4.939 9.111 1.00 93.25 95 LYS A O 1
ATOM 773 N N . ILE A 1 96 ? -5.480 -5.734 7.277 1.00 92.19 96 ILE A N 1
ATOM 774 C CA . ILE A 1 96 ? -6.687 -4.892 7.333 1.00 92.19 96 ILE A CA 1
ATOM 775 C C . ILE A 1 96 ? -7.922 -5.794 7.439 1.00 92.19 96 ILE A C 1
ATOM 777 O O . ILE A 1 96 ? -8.420 -6.341 6.456 1.00 92.19 96 ILE A O 1
ATOM 781 N N . GLY A 1 97 ? -8.429 -5.971 8.663 1.00 89.38 97 GLY A N 1
ATOM 782 C CA . GLY A 1 97 ? -9.497 -6.934 8.932 1.00 89.38 97 GLY A CA 1
ATOM 783 C C . GLY A 1 97 ? -9.035 -8.358 8.607 1.00 89.38 97 GLY A C 1
ATOM 784 O O . GLY A 1 97 ? -8.064 -8.835 9.190 1.00 89.38 97 GLY A O 1
ATOM 785 N N . LYS A 1 98 ? -9.726 -9.016 7.667 1.00 90.50 98 LYS A N 1
ATOM 786 C CA . LYS A 1 98 ? -9.365 -10.349 7.145 1.00 90.50 98 LYS A CA 1
ATOM 787 C C . LYS A 1 98 ? -8.411 -10.304 5.941 1.00 90.50 98 LYS A C 1
ATOM 789 O O . LYS A 1 98 ? -7.970 -11.352 5.495 1.00 90.50 98 LYS A O 1
ATOM 794 N N . LYS A 1 99 ? -8.126 -9.116 5.399 1.00 93.19 99 LYS A N 1
ATOM 795 C CA . LYS A 1 99 ? -7.272 -8.930 4.220 1.00 93.19 99 LYS A CA 1
ATOM 796 C C . LYS A 1 99 ? -5.825 -8.807 4.690 1.00 93.19 99 LYS A C 1
ATOM 798 O O . LYS A 1 99 ? -5.542 -7.962 5.543 1.00 93.19 99 LYS A O 1
ATOM 803 N N . VAL A 1 100 ? -4.947 -9.655 4.166 1.00 94.75 100 VAL A N 1
ATOM 804 C CA . VAL A 1 100 ? -3.513 -9.667 4.474 1.00 94.75 100 VAL A CA 1
ATOM 805 C C . VAL A 1 100 ? -2.759 -9.689 3.160 1.00 94.75 100 VAL A C 1
ATOM 807 O O . VAL A 1 100 ? -3.059 -10.537 2.327 1.00 94.75 100 VAL A O 1
ATOM 810 N N . PHE A 1 101 ? -1.839 -8.750 2.975 1.00 97.00 101 PHE A N 1
ATOM 811 C CA . PHE A 1 101 ? -1.014 -8.665 1.775 1.00 97.00 101 PHE A CA 1
ATOM 812 C C . PHE A 1 101 ? 0.270 -7.882 2.052 1.00 97.00 101 PHE A C 1
ATOM 814 O O . PHE A 1 101 ? 0.321 -7.069 2.982 1.00 97.00 101 PHE A O 1
ATOM 821 N N . TRP A 1 102 ? 1.288 -8.106 1.232 1.00 97.56 102 TRP A N 1
ATOM 822 C CA . TRP A 1 102 ? 2.494 -7.291 1.193 1.00 97.56 102 TRP A CA 1
ATOM 823 C C . TRP A 1 102 ? 2.384 -6.215 0.122 1.00 97.56 102 TRP A C 1
ATOM 825 O O . TRP A 1 102 ? 1.911 -6.467 -0.985 1.00 97.56 102 TRP A O 1
ATOM 835 N N . LEU A 1 103 ? 2.827 -5.011 0.463 1.00 97.56 103 LEU A N 1
ATOM 836 C CA . LEU A 1 103 ? 3.116 -3.948 -0.485 1.00 97.56 103 LEU A CA 1
ATOM 837 C C . LEU A 1 103 ? 4.632 -3.893 -0.687 1.00 97.56 103 LEU A C 1
ATOM 839 O O . LEU A 1 103 ? 5.373 -3.735 0.284 1.00 97.56 103 LEU A O 1
ATOM 843 N N . ILE A 1 104 ? 5.057 -4.024 -1.937 1.00 97.38 104 ILE A N 1
ATOM 844 C CA . ILE A 1 104 ? 6.449 -4.031 -2.377 1.00 97.38 104 ILE A CA 1
ATOM 845 C C . ILE A 1 104 ? 6.598 -2.888 -3.377 1.00 97.38 104 ILE A C 1
ATOM 847 O O . ILE A 1 104 ? 6.002 -2.921 -4.451 1.00 97.38 104 ILE A O 1
ATOM 851 N N . VAL A 1 105 ? 7.351 -1.859 -3.016 1.00 96.88 105 VAL A N 1
ATOM 852 C CA . VAL A 1 105 ? 7.567 -0.678 -3.859 1.00 96.88 105 VAL A CA 1
ATOM 853 C C . VAL A 1 105 ? 9.040 -0.618 -4.215 1.00 96.88 105 VAL A C 1
ATOM 855 O O . VAL A 1 105 ? 9.889 -0.625 -3.321 1.00 96.88 105 VAL A O 1
ATOM 858 N N . GLY A 1 106 ? 9.310 -0.609 -5.513 1.00 95.25 106 GLY A N 1
ATOM 859 C CA . GLY A 1 106 ? 10.633 -0.537 -6.110 1.00 95.25 106 GLY A CA 1
ATOM 860 C C . GLY A 1 106 ? 10.975 0.842 -6.671 1.00 95.25 106 GLY A C 1
ATOM 861 O O . GLY A 1 106 ? 10.425 1.847 -6.214 1.00 95.25 106 GLY A O 1
ATOM 862 N N . GLU A 1 107 ? 11.887 0.857 -7.644 1.00 90.62 107 GLU A N 1
ATOM 863 C CA . GLU A 1 107 ? 12.247 2.028 -8.468 1.00 90.62 107 GLU A CA 1
ATOM 864 C C . GLU A 1 107 ? 11.424 2.114 -9.761 1.00 90.62 107 GLU A C 1
ATOM 866 O O . GLU A 1 107 ? 10.905 1.069 -10.226 1.00 90.62 107 GLU A O 1
#

Secondary structure (DSSP, 8-state):
-PPPPSEEEES--SS-TGGGT--TTS-EEEE-HHHHB-TTS-EEHHHHHHHTTS-S-HHHHHHHHHHHHTSTTTSS-GGG-SSSEE-S-EEEEEEETTEEEEEEE--

Sequence (107 aa):
MKTVPNNVVIGEPLVSLEALGVEESETIVRFSFDEVTNDQGNVFLPHLLKTLGVFNSTNECRRINEQRQKSSKFNKDPNLNLWRNIDRPEFTNFKIGKKVFWLIVGE

Foldseek 3Di:
DQAQWQEEEEDDFPDDVVVVVDDPPTGYDYDYLVRQQDPVRWRWQLVVCCVSVVDVHSVRLVVVLVVQCVDPVQVPDPVSRSGDTDDDFDWDWDDDPPHTHIYGYHD

pLDDT: mean 93.09, std 6.02, range [50.12, 97.69]